Protein AF-A0A661D6I5-F1 (afdb_monomer_lite)

pLDDT: mean 93.52, std 4.81, range [67.12, 97.31]

Sequence (54 aa):
MKIFVNGEPKQVNDSCSVQDLLAEMNITGQRLAVEVNEEIVSKSRHEDYSFNDG

Foldseek 3Di:
DWDADVNRIDDDDQADFQVNVCVVVVNPPDDDWDDDPNRTDDPVCRNVHGDDDD

Secondary structure (DSSP, 8-state):
-EEEETTEEEE--TT-BHHHHHHHTT--S----EEETTEEE-GGGTTT-B----

Radius of gyration: 10.49 Å; chains: 1; bounding box: 24×22×27 Å

Structure (mmCIF, N/CA/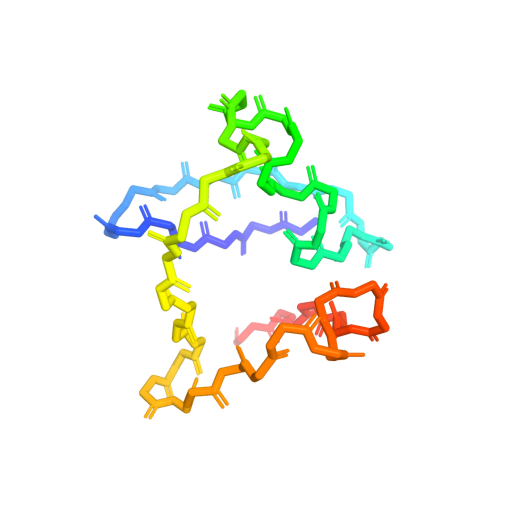C/O backbone):
data_AF-A0A661D6I5-F1
#
_entry.id   AF-A0A661D6I5-F1
#
loop_
_atom_site.group_PDB
_atom_site.id
_atom_site.type_symbol
_atom_site.label_atom_id
_atom_site.label_alt_id
_atom_site.label_comp_id
_atom_site.label_asym_id
_atom_site.label_entity_id
_atom_site.label_seq_id
_atom_site.pdbx_PDB_ins_code
_atom_site.Cartn_x
_atom_site.Cartn_y
_atom_site.Cartn_z
_atom_site.occupancy
_atom_site.B_iso_or_equiv
_atom_site.auth_seq_id
_atom_site.auth_comp_id
_atom_site.auth_asym_id
_atom_site.auth_atom_id
_atom_site.pdbx_PDB_model_num
ATOM 1 N N . MET A 1 1 ? 7.630 -11.076 -4.241 1.00 92.62 1 MET A N 1
ATOM 2 C CA . MET A 1 1 ? 7.775 -10.203 -5.426 1.00 92.62 1 MET A CA 1
ATOM 3 C C . MET A 1 1 ? 8.699 -9.015 -5.162 1.00 92.62 1 MET A C 1
ATOM 5 O O . MET A 1 1 ? 8.974 -8.697 -4.005 1.00 92.62 1 MET A O 1
ATOM 9 N N . LYS A 1 2 ? 9.201 -8.371 -6.224 1.00 93.50 2 LYS A N 1
ATOM 10 C CA . LYS A 1 2 ? 10.038 -7.164 -6.136 1.00 93.50 2 LYS A CA 1
ATOM 11 C C . LYS A 1 2 ? 9.203 -5.942 -6.511 1.00 93.50 2 LYS A C 1
ATOM 13 O O . LYS A 1 2 ? 8.598 -5.924 -7.572 1.00 93.50 2 LYS A O 1
ATOM 18 N N . ILE A 1 3 ? 9.218 -4.919 -5.667 1.00 95.00 3 ILE A N 1
ATOM 19 C CA . ILE A 1 3 ? 8.564 -3.629 -5.918 1.00 95.00 3 ILE A CA 1
ATOM 20 C C . ILE A 1 3 ? 9.570 -2.488 -5.807 1.00 95.00 3 ILE A C 1
ATOM 22 O O . ILE A 1 3 ? 10.688 -2.678 -5.321 1.00 95.00 3 ILE A O 1
ATOM 26 N N . PHE A 1 4 ? 9.163 -1.297 -6.231 1.00 95.69 4 PHE A N 1
ATOM 27 C CA . PHE A 1 4 ? 9.885 -0.059 -5.963 1.00 95.69 4 PHE A CA 1
ATOM 28 C C . PHE A 1 4 ? 9.094 0.763 -4.952 1.00 95.69 4 PHE A C 1
ATOM 30 O O . PHE A 1 4 ? 7.924 1.062 -5.171 1.00 95.69 4 PHE A O 1
ATOM 37 N N . VAL A 1 5 ? 9.734 1.132 -3.847 1.00 95.81 5 VAL A N 1
ATOM 38 C CA . VAL A 1 5 ? 9.145 1.979 -2.807 1.00 95.81 5 VAL A CA 1
ATOM 39 C C . VAL A 1 5 ? 9.934 3.274 -2.778 1.00 95.81 5 VAL A C 1
ATOM 41 O O . VAL A 1 5 ? 11.121 3.264 -2.466 1.00 95.81 5 VAL A O 1
ATOM 44 N N . ASN A 1 6 ? 9.294 4.390 -3.132 1.00 95.69 6 ASN A N 1
ATOM 45 C CA . ASN A 1 6 ? 9.951 5.699 -3.245 1.00 95.69 6 ASN A CA 1
ATOM 46 C C . ASN A 1 6 ? 11.226 5.670 -4.119 1.00 95.69 6 ASN A C 1
ATOM 48 O O . ASN A 1 6 ? 12.206 6.342 -3.814 1.00 95.69 6 ASN A O 1
ATOM 52 N N . GLY A 1 7 ? 11.221 4.864 -5.188 1.00 96.06 7 GLY A N 1
ATOM 53 C CA . GLY A 1 7 ? 12.355 4.690 -6.105 1.00 96.06 7 GLY A CA 1
ATOM 54 C C . GLY A 1 7 ? 13.364 3.609 -5.700 1.00 96.06 7 GLY A C 1
ATOM 55 O O . GLY A 1 7 ? 14.170 3.200 -6.534 1.00 96.06 7 GLY A O 1
ATOM 56 N N . GLU A 1 8 ? 13.288 3.082 -4.477 1.00 96.62 8 GLU A N 1
ATOM 57 C CA . GLU A 1 8 ? 14.213 2.061 -3.983 1.00 96.62 8 GLU A CA 1
ATOM 58 C C . GLU A 1 8 ? 13.649 0.643 -4.173 1.00 96.62 8 GLU A C 1
ATOM 60 O O . GLU A 1 8 ? 12.492 0.383 -3.820 1.00 96.62 8 GLU A O 1
ATOM 65 N N . PRO A 1 9 ? 14.434 -0.309 -4.715 1.00 95.25 9 PRO A N 1
ATOM 66 C CA . PRO A 1 9 ? 13.979 -1.680 -4.888 1.00 95.25 9 PRO A CA 1
ATOM 67 C C . PRO A 1 9 ? 13.808 -2.378 -3.534 1.00 95.25 9 PRO A C 1
ATOM 69 O O . PRO A 1 9 ? 14.726 -2.410 -2.713 1.00 95.25 9 PRO A O 1
ATOM 72 N N . LYS A 1 10 ? 12.659 -3.024 -3.330 1.00 94.81 10 LYS A N 1
ATOM 73 C CA . LYS A 1 10 ? 12.340 -3.784 -2.118 1.00 94.81 10 LYS A CA 1
ATOM 74 C C . LYS A 1 10 ? 11.747 -5.145 -2.467 1.00 94.81 10 LYS A C 1
ATOM 76 O O . LYS A 1 10 ? 10.894 -5.259 -3.343 1.00 94.81 10 LYS A O 1
ATOM 81 N N . GLN A 1 11 ? 12.194 -6.179 -1.759 1.00 94.62 11 GLN A N 1
ATOM 82 C CA . GLN A 1 11 ? 11.591 -7.507 -1.821 1.00 94.62 11 GLN A CA 1
ATOM 83 C C . GLN A 1 11 ? 10.476 -7.603 -0.776 1.00 94.62 11 GLN A C 1
ATOM 85 O O . GLN A 1 11 ? 10.705 -7.277 0.387 1.00 94.62 11 GLN A O 1
ATOM 90 N N . VAL A 1 12 ? 9.301 -8.071 -1.187 1.00 93.50 12 VAL A N 1
ATOM 91 C CA . VAL A 1 12 ? 8.148 -8.322 -0.311 1.00 93.50 12 VAL A CA 1
ATOM 92 C C . VAL A 1 12 ? 7.569 -9.712 -0.582 1.00 93.50 12 VAL A C 1
ATOM 94 O O . VAL A 1 12 ? 7.828 -10.310 -1.632 1.00 93.50 12 VAL A O 1
ATOM 97 N N . ASN A 1 13 ? 6.791 -10.245 0.358 1.00 92.62 13 ASN A N 1
ATOM 98 C CA . ASN A 1 13 ? 6.035 -11.483 0.141 1.00 92.62 13 ASN A CA 1
ATOM 99 C C . ASN A 1 13 ? 4.941 -11.268 -0.916 1.00 92.62 13 ASN A C 1
ATOM 101 O O . ASN A 1 13 ? 4.437 -10.159 -1.061 1.00 92.62 13 ASN A O 1
ATOM 105 N N . ASP A 1 14 ? 4.543 -12.323 -1.625 1.00 90.19 14 ASP A N 1
ATOM 106 C CA . ASP A 1 14 ? 3.518 -12.214 -2.680 1.00 90.19 14 ASP A CA 1
ATOM 107 C C . ASP A 1 14 ? 2.123 -11.879 -2.126 1.00 90.19 14 ASP A C 1
ATOM 109 O O . ASP A 1 14 ? 1.283 -11.344 -2.835 1.00 90.19 14 ASP A O 1
ATOM 113 N N . SER A 1 15 ? 1.884 -12.150 -0.842 1.00 92.62 15 SER A N 1
ATOM 114 C CA . SER A 1 15 ? 0.662 -11.780 -0.122 1.00 92.62 15 SER A CA 1
ATOM 115 C C . SER A 1 15 ? 0.801 -10.479 0.679 1.00 92.62 15 SER A C 1
ATOM 117 O O . SER A 1 15 ? 0.012 -10.247 1.588 1.00 92.62 15 SER A O 1
ATOM 119 N N . CYS A 1 16 ? 1.853 -9.688 0.444 1.00 95.31 16 CYS A N 1
ATOM 120 C CA . CYS A 1 16 ? 2.096 -8.459 1.196 1.00 95.31 16 CYS A CA 1
ATOM 121 C C . CYS A 1 16 ? 1.060 -7.396 0.824 1.00 95.31 16 CYS A C 1
ATOM 123 O O . CYS A 1 16 ? 0.926 -7.040 -0.349 1.00 95.31 16 CYS A O 1
ATOM 125 N N . SER A 1 17 ? 0.360 -6.875 1.831 1.00 96.94 17 SER A N 1
ATOM 126 C CA . SER A 1 17 ? -0.522 -5.722 1.674 1.00 96.94 17 SER A CA 1
ATOM 127 C C . SER A 1 17 ? 0.223 -4.396 1.858 1.00 96.94 17 SER A C 1
ATOM 129 O O . SER A 1 17 ? 1.347 -4.345 2.369 1.00 96.94 17 SER A O 1
ATOM 131 N N . VAL A 1 18 ? -0.423 -3.280 1.509 1.00 96.44 18 VAL A N 1
ATOM 132 C CA . VAL A 1 18 ? 0.080 -1.938 1.863 1.00 96.44 18 VAL A CA 1
ATOM 133 C C . VAL A 1 18 ? 0.233 -1.794 3.381 1.00 96.44 18 VAL A C 1
ATOM 135 O O . VAL A 1 18 ? 1.216 -1.218 3.847 1.00 96.44 18 VAL A O 1
ATOM 138 N N . GLN A 1 19 ? -0.703 -2.331 4.165 1.00 95.88 19 GLN A N 1
ATOM 139 C CA . GLN A 1 19 ? -0.654 -2.276 5.625 1.00 95.88 19 GLN A CA 1
ATOM 140 C C . GLN A 1 19 ? 0.550 -3.047 6.189 1.00 95.88 19 GLN A C 1
ATOM 142 O O . GLN A 1 19 ? 1.200 -2.551 7.115 1.00 95.88 19 GLN A O 1
ATOM 147 N N . ASP A 1 20 ? 0.874 -4.208 5.614 1.00 96.06 20 ASP A N 1
ATOM 148 C CA . ASP A 1 20 ? 2.048 -5.003 5.993 1.00 96.06 20 ASP A CA 1
ATOM 149 C C . ASP A 1 20 ? 3.346 -4.276 5.648 1.00 96.06 20 ASP A C 1
ATOM 151 O O . ASP A 1 20 ? 4.255 -4.196 6.475 1.00 96.06 20 ASP A O 1
ATOM 155 N N . LEU A 1 21 ? 3.415 -3.684 4.452 1.00 95.94 21 LEU A N 1
ATOM 156 C CA . LEU A 1 21 ? 4.575 -2.914 4.015 1.00 95.94 21 LEU A CA 1
ATOM 157 C C . LEU A 1 21 ? 4.838 -1.724 4.948 1.00 95.94 21 LEU A C 1
ATOM 159 O O . LEU A 1 21 ? 5.971 -1.499 5.377 1.00 95.94 21 LEU A O 1
ATOM 163 N N . LEU A 1 22 ? 3.788 -0.978 5.302 1.00 95.50 22 LEU A N 1
ATOM 164 C CA . LEU A 1 22 ? 3.882 0.132 6.251 1.00 95.50 22 LEU A CA 1
ATOM 165 C C . LEU A 1 22 ? 4.351 -0.341 7.634 1.00 95.50 22 LEU A C 1
ATOM 167 O O . LEU A 1 22 ? 5.170 0.332 8.264 1.00 95.50 22 LEU A O 1
ATOM 171 N N . ALA A 1 23 ? 3.877 -1.502 8.096 1.00 94.88 23 ALA A N 1
ATOM 172 C CA . ALA A 1 23 ? 4.318 -2.096 9.354 1.00 94.88 23 ALA A CA 1
ATOM 173 C C . ALA A 1 23 ? 5.803 -2.493 9.315 1.00 94.88 23 ALA A C 1
ATOM 175 O O . ALA A 1 23 ? 6.544 -2.144 10.234 1.00 94.88 23 ALA A O 1
ATOM 176 N N . GLU A 1 24 ? 6.264 -3.135 8.239 1.00 94.44 24 GLU A N 1
ATOM 177 C CA . GLU A 1 24 ? 7.670 -3.520 8.045 1.00 94.44 24 GLU A CA 1
ATOM 178 C C . GLU A 1 24 ? 8.602 -2.297 8.006 1.00 94.44 24 GLU A C 1
ATOM 180 O O . GLU A 1 24 ? 9.719 -2.322 8.524 1.00 94.44 24 GLU A O 1
ATOM 185 N N . MET A 1 25 ? 8.125 -1.189 7.437 1.00 94.19 25 MET A N 1
ATOM 186 C CA . MET A 1 25 ? 8.845 0.087 7.394 1.00 94.19 25 MET A CA 1
ATOM 187 C C . MET A 1 25 ? 8.765 0.882 8.709 1.00 94.19 25 MET A C 1
ATOM 189 O O . MET A 1 25 ? 9.320 1.976 8.791 1.00 94.19 25 MET A O 1
ATOM 193 N N . ASN A 1 26 ? 8.111 0.346 9.747 1.00 94.81 26 ASN A N 1
ATOM 194 C CA . ASN A 1 26 ? 7.852 1.011 11.030 1.00 94.81 26 ASN A CA 1
ATOM 195 C C . ASN A 1 26 ? 7.044 2.319 10.901 1.00 94.81 26 ASN A C 1
ATOM 197 O O . ASN A 1 26 ? 7.151 3.224 11.732 1.00 94.81 26 ASN A O 1
ATOM 201 N N . ILE A 1 27 ? 6.199 2.418 9.874 1.00 93.12 27 ILE A N 1
ATOM 202 C CA . ILE A 1 27 ? 5.319 3.561 9.621 1.00 93.12 27 ILE A CA 1
ATOM 203 C C . ILE A 1 27 ? 3.900 3.187 10.052 1.00 93.12 27 ILE A C 1
ATOM 205 O O . ILE A 1 27 ? 3.005 2.944 9.247 1.00 93.12 27 ILE A O 1
ATOM 209 N N . THR A 1 28 ? 3.684 3.125 11.362 1.00 88.50 28 THR A N 1
ATOM 210 C CA . THR A 1 28 ? 2.385 2.779 11.954 1.00 88.50 28 THR A CA 1
ATOM 211 C C . THR A 1 28 ? 1.814 3.955 12.743 1.00 88.50 28 THR A C 1
ATOM 213 O O . THR A 1 28 ? 2.545 4.802 13.251 1.00 88.50 28 THR A O 1
ATOM 216 N N . GLY A 1 29 ? 0.482 4.065 12.798 1.00 83.69 29 GLY A N 1
ATOM 217 C CA . GLY A 1 29 ? -0.209 5.105 13.577 1.00 83.69 29 GLY A CA 1
ATOM 218 C C . GLY A 1 29 ? -0.063 6.546 13.062 1.00 83.69 29 GLY A C 1
ATOM 219 O O . GLY A 1 29 ? -0.607 7.467 13.668 1.00 83.69 29 GLY A O 1
ATOM 220 N N . GLN A 1 30 ? 0.628 6.757 11.942 1.00 87.25 30 GLN A N 1
ATOM 221 C CA . GLN A 1 30 ? 0.853 8.074 11.350 1.00 87.25 30 GLN A CA 1
ATOM 222 C C . GLN A 1 30 ? -0.221 8.420 10.310 1.00 87.25 30 GLN A C 1
ATOM 224 O O . GLN A 1 30 ? -0.850 7.545 9.710 1.00 87.25 30 GLN A O 1
ATOM 229 N N . ARG A 1 31 ? -0.449 9.720 10.092 1.00 89.12 31 ARG A N 1
ATOM 230 C CA . ARG A 1 31 ? -1.251 10.202 8.961 1.00 89.12 31 ARG A CA 1
ATOM 231 C C . ARG A 1 31 ? -0.343 10.316 7.745 1.00 89.12 31 ARG A C 1
ATOM 233 O O . ARG A 1 31 ? 0.561 11.142 7.743 1.00 89.12 31 ARG A O 1
ATOM 240 N N . LEU A 1 32 ? -0.609 9.506 6.732 1.00 92.88 32 LEU A N 1
ATOM 241 C CA . LEU A 1 32 ? 0.114 9.504 5.466 1.00 92.88 32 LEU A CA 1
ATOM 242 C C . LEU A 1 32 ? -0.847 9.234 4.309 1.00 92.88 32 LEU A C 1
ATOM 244 O O . LEU A 1 32 ? -1.939 8.696 4.515 1.00 92.88 32 LEU A O 1
ATOM 248 N N . ALA A 1 33 ? -0.420 9.601 3.107 1.00 93.44 33 ALA A N 1
ATOM 249 C CA . ALA A 1 33 ? -1.026 9.159 1.861 1.00 93.44 33 ALA A CA 1
ATOM 250 C C . ALA A 1 33 ? -0.152 8.049 1.263 1.00 93.44 33 ALA A C 1
ATOM 252 O O . ALA A 1 33 ? 1.072 8.133 1.340 1.00 93.44 33 ALA A O 1
ATOM 253 N N . VAL A 1 34 ? -0.782 7.020 0.698 1.00 96.38 34 VAL A N 1
ATOM 254 C CA . VAL A 1 34 ? -0.099 5.997 -0.103 1.00 96.38 34 VAL A CA 1
ATOM 255 C C . VAL A 1 34 ? -0.563 6.159 -1.536 1.00 96.38 34 VAL A C 1
ATOM 257 O O . VAL A 1 34 ? -1.767 6.231 -1.783 1.00 96.38 34 VAL A O 1
ATOM 260 N N . GLU A 1 35 ? 0.387 6.179 -2.458 1.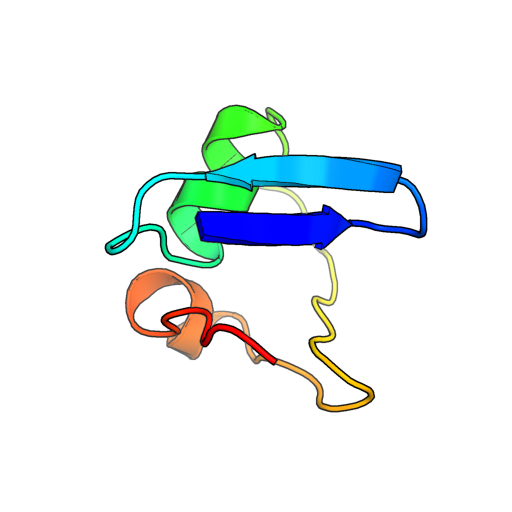00 97.31 35 GLU A N 1
ATOM 261 C CA . GLU A 1 35 ? 0.143 6.016 -3.883 1.00 97.31 35 GLU A CA 1
ATOM 262 C C . GLU A 1 35 ? 0.832 4.742 -4.369 1.00 97.31 35 GLU A C 1
ATOM 264 O O . GLU A 1 35 ? 1.915 4.389 -3.898 1.00 97.31 35 GLU A O 1
ATOM 269 N N . VAL A 1 36 ? 0.190 4.039 -5.294 1.00 96.44 36 VAL A N 1
ATOM 270 C CA . VAL A 1 36 ? 0.768 2.901 -6.005 1.00 96.44 36 VAL A CA 1
ATOM 271 C C . VAL A 1 36 ? 0.536 3.154 -7.484 1.00 96.44 36 VAL A C 1
ATOM 273 O O . VAL A 1 36 ? -0.608 3.248 -7.913 1.00 96.44 36 VAL A O 1
ATOM 276 N N . ASN A 1 37 ? 1.618 3.291 -8.256 1.00 95.81 37 ASN A N 1
ATOM 277 C CA . ASN A 1 37 ? 1.565 3.570 -9.696 1.00 95.81 37 ASN A CA 1
ATOM 278 C C . ASN A 1 37 ? 0.641 4.752 -10.050 1.00 95.81 37 ASN A C 1
ATOM 280 O O . ASN A 1 37 ? -0.261 4.615 -10.869 1.00 95.81 37 ASN A O 1
ATOM 284 N N . GLU A 1 38 ? 0.859 5.901 -9.400 1.00 96.06 38 GLU A N 1
ATOM 285 C CA . GLU A 1 38 ? 0.078 7.142 -9.580 1.00 96.06 38 GLU A CA 1
ATOM 286 C C . GLU A 1 38 ? -1.397 7.059 -9.123 1.00 96.06 38 GLU A C 1
ATOM 288 O O . GLU A 1 38 ? -2.140 8.036 -9.238 1.00 96.06 38 GLU A O 1
ATOM 293 N N . GLU A 1 39 ? -1.831 5.937 -8.534 1.00 96.50 39 GLU A N 1
ATOM 294 C CA . GLU A 1 39 ? -3.163 5.783 -7.947 1.00 96.50 39 GLU A CA 1
ATOM 295 C C . GLU A 1 39 ? -3.122 5.896 -6.417 1.00 96.50 39 GLU A C 1
ATOM 297 O O . GLU A 1 39 ? -2.386 5.183 -5.733 1.00 96.50 39 GLU A O 1
ATOM 302 N N . ILE A 1 40 ? -3.960 6.768 -5.851 1.00 96.56 40 ILE A N 1
ATOM 303 C CA . ILE A 1 40 ? -4.079 6.920 -4.396 1.00 96.56 40 ILE A CA 1
ATOM 304 C C . ILE A 1 40 ? -4.794 5.705 -3.796 1.00 96.56 40 ILE A C 1
ATOM 306 O O . ILE A 1 40 ? -5.969 5.454 -4.070 1.00 96.56 40 ILE A O 1
ATOM 310 N N . VAL A 1 41 ? -4.130 5.024 -2.861 1.00 96.38 41 VAL A N 1
ATOM 311 C CA . VAL A 1 41 ? -4.726 3.944 -2.068 1.00 96.38 41 VAL A CA 1
ATOM 312 C C . VAL A 1 41 ? -5.249 4.516 -0.751 1.00 96.38 41 VAL A C 1
ATOM 314 O O . VAL A 1 41 ? -4.490 4.894 0.148 1.00 96.38 41 VAL A O 1
ATOM 317 N N . SER A 1 42 ? -6.577 4.582 -0.616 1.00 95.38 42 SER A N 1
ATOM 318 C CA . SER A 1 42 ? -7.227 5.053 0.611 1.00 95.38 42 SER A CA 1
ATOM 319 C C . SER A 1 42 ? -6.885 4.164 1.807 1.00 95.38 42 SER A C 1
ATOM 321 O O . SER A 1 42 ? -6.814 2.947 1.670 1.00 95.38 42 SER A O 1
ATOM 323 N N . LYS A 1 43 ? -6.792 4.748 3.009 1.00 93.75 43 LYS A N 1
ATOM 324 C CA . LYS A 1 43 ? -6.453 4.015 4.244 1.00 93.75 43 LYS A CA 1
ATOM 325 C C . LYS A 1 43 ? -7.310 2.767 4.490 1.00 93.75 43 LYS A C 1
ATOM 327 O O . LYS A 1 43 ? -6.794 1.750 4.927 1.00 93.75 43 LYS A O 1
ATOM 332 N N . SER A 1 44 ? -8.606 2.822 4.182 1.00 94.44 44 SER A N 1
ATOM 333 C CA . SER A 1 44 ? -9.522 1.679 4.323 1.00 94.44 44 SER A CA 1
ATOM 334 C C . SER A 1 44 ? -9.203 0.495 3.407 1.00 94.44 44 SER A C 1
ATOM 336 O O . SER A 1 44 ? -9.725 -0.583 3.640 1.00 94.44 44 SER A O 1
ATOM 338 N N . ARG A 1 45 ? -8.391 0.694 2.363 1.00 95.81 45 ARG A N 1
ATOM 339 C CA . ARG A 1 45 ? -7.953 -0.350 1.430 1.00 95.81 45 ARG A CA 1
ATOM 340 C C . ARG A 1 45 ? -6.548 -0.856 1.742 1.00 95.81 45 ARG A C 1
ATOM 342 O O . ARG A 1 45 ? -6.086 -1.747 1.049 1.00 95.81 45 ARG A O 1
ATOM 349 N N . HIS A 1 46 ? -5.843 -0.294 2.730 1.00 95.56 46 HIS A N 1
ATOM 350 C CA . HIS A 1 46 ? -4.445 -0.666 2.990 1.00 95.56 46 HIS A CA 1
ATOM 351 C C . HIS A 1 46 ? -4.285 -2.144 3.357 1.00 95.56 46 HIS A C 1
ATOM 353 O O . HIS A 1 46 ? -3.293 -2.744 2.964 1.00 95.56 46 HIS A O 1
ATOM 359 N N . GLU A 1 47 ? -5.253 -2.718 4.070 1.00 95.56 47 GLU A N 1
ATOM 360 C CA . GLU A 1 47 ? -5.244 -4.127 4.487 1.00 95.56 47 GLU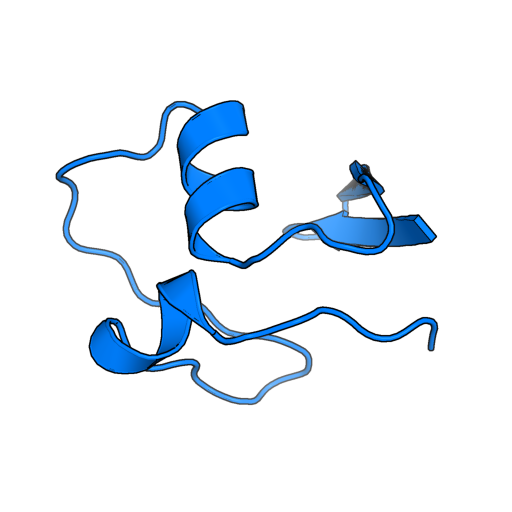 A CA 1
ATOM 361 C C . GLU A 1 47 ? -5.514 -5.090 3.317 1.00 95.56 47 GLU A C 1
ATOM 363 O O . GLU A 1 47 ? -4.877 -6.132 3.219 1.00 95.56 47 GLU A O 1
ATOM 368 N N . ASP A 1 48 ? -6.382 -4.701 2.378 1.00 95.38 48 ASP A N 1
ATOM 369 C CA . ASP A 1 48 ? -6.811 -5.565 1.267 1.00 95.38 48 ASP A CA 1
ATOM 370 C C . ASP A 1 48 ? -6.036 -5.327 -0.043 1.00 95.38 48 ASP A C 1
ATOM 372 O O . ASP A 1 48 ? -6.150 -6.100 -0.997 1.00 95.38 48 ASP A O 1
ATOM 376 N N . TYR A 1 49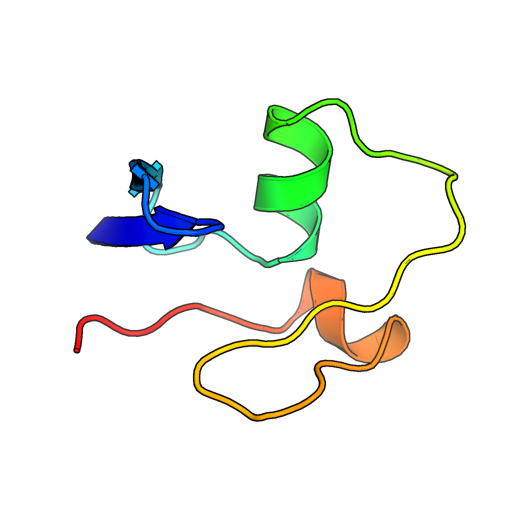 ? -5.269 -4.237 -0.140 1.00 96.06 49 TYR A N 1
ATOM 377 C CA . TYR A 1 49 ? -4.535 -3.903 -1.357 1.00 96.06 49 TYR A CA 1
ATOM 378 C C . TYR A 1 49 ? -3.322 -4.815 -1.509 1.00 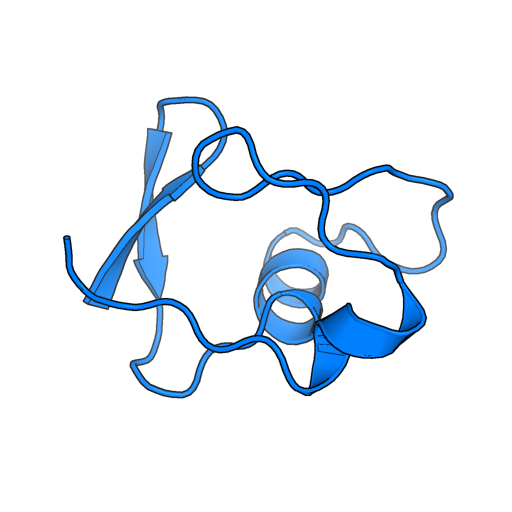96.06 49 TYR A C 1
ATOM 380 O O . TYR A 1 49 ? -2.332 -4.655 -0.798 1.00 96.06 49 TYR A O 1
ATOM 388 N N . SER A 1 50 ? -3.389 -5.731 -2.472 1.00 92.88 50 SER A N 1
ATOM 389 C CA . SER A 1 50 ? -2.261 -6.567 -2.883 1.00 92.88 50 SER A CA 1
ATOM 390 C C . SER A 1 50 ? -1.471 -5.900 -4.003 1.00 92.88 50 SER A C 1
ATOM 392 O O . SER A 1 50 ? -2.046 -5.350 -4.945 1.00 92.88 50 SER A O 1
ATOM 394 N N . PHE A 1 51 ? -0.147 -5.970 -3.917 1.00 93.38 51 PHE A N 1
ATOM 395 C CA . PHE A 1 51 ? 0.713 -5.554 -5.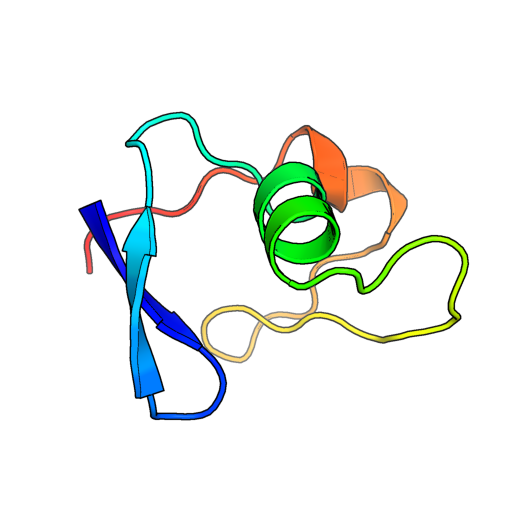017 1.00 93.38 51 PHE A CA 1
ATOM 396 C C . PHE A 1 51 ? 0.684 -6.596 -6.141 1.00 93.38 51 PHE A C 1
ATOM 398 O O . PHE A 1 51 ? 0.538 -7.790 -5.893 1.00 93.38 51 PHE A O 1
ATOM 405 N N . ASN A 1 52 ? 0.865 -6.141 -7.379 1.00 88.69 52 ASN A N 1
ATOM 406 C CA . ASN A 1 52 ? 1.031 -7.017 -8.535 1.00 88.69 52 ASN A CA 1
ATOM 407 C C . ASN A 1 52 ? 2.440 -6.844 -9.101 1.00 88.69 52 ASN A C 1
ATOM 409 O O . ASN A 1 52 ? 2.987 -5.739 -9.061 1.00 88.69 52 ASN A O 1
ATOM 413 N N . ASP A 1 53 ? 3.016 -7.932 -9.611 1.00 81.44 53 ASP A N 1
ATOM 414 C CA . ASP A 1 53 ? 4.226 -7.847 -10.429 1.00 81.44 53 ASP A CA 1
ATOM 415 C C . ASP A 1 53 ? 3.891 -7.067 -11.711 1.00 81.44 53 ASP A C 1
ATOM 417 O O . ASP A 1 53 ? 2.824 -7.275 -12.301 1.00 81.44 53 ASP A O 1
ATOM 421 N N . GLY A 1 54 ? 4.749 -6.106 -12.054 1.00 67.12 54 GLY A N 1
ATOM 422 C CA . GLY A 1 54 ? 4.555 -5.170 -13.166 1.00 67.12 54 GLY A CA 1
ATOM 423 C C . GLY A 1 54 ? 5.202 -5.635 -14.458 1.00 67.12 54 GLY A C 1
ATOM 424 O O . GLY A 1 54 ? 6.304 -6.222 -14.384 1.00 67.12 54 GLY A O 1
#